Protein AF-A0A838NX19-F1 (afdb_monomer)

Mean predicted aligned error: 5.54 Å

Solvent-accessible surface area (backbone atoms only — not comparable to full-atom values): 6594 Å² total; per-residue (Å²): 134,84,92,58,78,42,81,37,65,49,72,68,52,35,50,75,70,69,49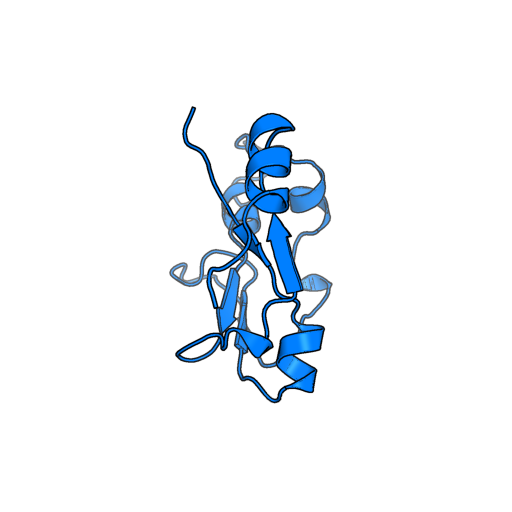,57,35,38,31,28,32,14,45,77,90,42,90,86,44,51,79,37,70,74,54,81,60,79,84,51,48,60,63,67,64,62,69,66,73,66,88,70,88,42,91,94,40,77,59,55,70,44,41,69,38,44,42,78,48,57,61,94,66,80,60,77,87,53,50,76,50,75,46,59,82,54,69,70,53,45,52,52,61,69,68,59,69,82,79,130

Radius of gyration: 16.5 Å; Cα contacts (8 Å, |Δi|>4): 130; chains: 1; bounding box: 43×37×38 Å

Foldseek 3Di:
DDWDKDWDFDLVLCLVVVWKKKKWQFDPPDPPIDIDISDDDPVSAPVVLCVVPDCDQDPVCNCSNRSNHIDIGTPPDDDPVRTPDMDTPDDVSVVVRVPDDPDD

pLDDT: mean 88.6, std 9.62, range [40.88, 96.62]

Secondary structure (DSSP, 8-state):
----EEEE--HHHHHHTT--EEEESS-TTSTT--EEESS--TTTS-HHHHHHT--S--SS-TTHHHHTT--EEESS---GGG--EEEESSHHHHHHHHH-PPP-

Sequence (104 aa):
MADIAILVTSLHKLSQQGLQFVTTDRHAYRAAAKFVSNSTSPELIDWKILRERDFKRDSNDPGKMERYQAEALVYRHLPTTALSGILCQGADQEQRLRSFSPGG

Nearest PDB structures (foldseek):
  7yk3-assembly2_C  TM=8.476E-01  e=1.098E-04  Mycobacterium tuberculosis H37Rv
  7omx-assembly1_AAA  TM=8.258E-01  e=5.115E-04  Thermus sp. 2.9
  7omw-assembly1_AAA  TM=8.247E-01  e=1.211E-03  Thermus sp. 2.9
  7on0-assembly1_AAA  TM=8.254E-01  e=2.866E-03  Thermus sp. 2.9

Structure (mmCIF, N/CA/C/O backbone):
data_AF-A0A838NX19-F1
#
_entry.id   AF-A0A838NX19-F1
#
loop_
_atom_site.group_PDB
_atom_site.id
_atom_site.type_symbol
_atom_site.label_atom_id
_atom_site.label_alt_id
_atom_site.label_comp_id
_atom_site.label_asym_id
_atom_site.label_entity_id
_atom_site.label_seq_id
_atom_site.pdbx_PDB_ins_code
_atom_site.Cartn_x
_atom_site.Cartn_y
_atom_site.Cartn_z
_atom_site.occupancy
_atom_site.B_iso_or_equiv
_atom_site.auth_seq_id
_atom_site.auth_comp_id
_atom_site.auth_asym_id
_atom_site.auth_atom_id
_atom_site.pdbx_PDB_model_num
ATOM 1 N N . MET A 1 1 ? -2.523 25.192 2.003 1.00 53.00 1 MET A N 1
ATOM 2 C CA . MET A 1 1 ? -2.142 23.764 1.912 1.00 53.00 1 MET A CA 1
ATOM 3 C C . MET A 1 1 ? -3.400 22.946 2.130 1.00 53.00 1 MET A C 1
ATOM 5 O O . MET A 1 1 ? -4.206 23.358 2.951 1.00 53.00 1 MET A O 1
ATOM 9 N N . ALA A 1 2 ? -3.618 21.882 1.356 1.00 60.66 2 ALA A N 1
ATOM 10 C CA . ALA A 1 2 ? -4.782 21.017 1.535 1.00 60.66 2 ALA A CA 1
ATOM 11 C C . ALA A 1 2 ? -4.591 20.139 2.781 1.00 60.66 2 ALA A C 1
ATOM 13 O O . ALA A 1 2 ? -3.523 19.550 2.948 1.00 60.66 2 ALA A O 1
ATOM 14 N N . ASP A 1 3 ? -5.610 20.053 3.636 1.00 82.00 3 ASP A N 1
ATOM 15 C CA . ASP A 1 3 ? -5.627 19.127 4.767 1.00 82.00 3 ASP A CA 1
ATOM 16 C C . ASP A 1 3 ? -5.887 17.711 4.227 1.00 82.00 3 ASP A C 1
ATOM 18 O O . ASP A 1 3 ? -7.008 17.373 3.847 1.00 82.00 3 ASP A O 1
ATOM 22 N N . ILE A 1 4 ? -4.836 16.893 4.126 1.00 85.62 4 ILE A N 1
ATOM 23 C CA . ILE A 1 4 ? -4.932 15.499 3.672 1.00 85.62 4 ILE A CA 1
ATOM 24 C C . ILE A 1 4 ? -5.003 14.583 4.896 1.00 85.62 4 ILE A C 1
ATOM 26 O O . ILE A 1 4 ? -4.106 14.598 5.742 1.00 85.62 4 ILE A O 1
ATOM 30 N N . ALA A 1 5 ? -6.042 13.749 4.950 1.00 88.81 5 ALA A N 1
ATOM 31 C CA . ALA A 1 5 ? -6.159 12.632 5.882 1.00 88.81 5 ALA A CA 1
ATOM 32 C C . ALA A 1 5 ? -5.976 11.306 5.130 1.00 88.81 5 ALA A C 1
ATOM 34 O O . ALA A 1 5 ? -6.546 11.103 4.058 1.00 88.81 5 ALA A O 1
ATOM 35 N N . ILE A 1 6 ? -5.183 10.400 5.694 1.00 91.94 6 ILE A N 1
ATOM 36 C CA . ILE A 1 6 ? -4.853 9.098 5.111 1.00 91.94 6 ILE A CA 1
ATOM 37 C C . ILE A 1 6 ? -5.429 8.018 6.019 1.00 91.94 6 ILE A C 1
ATOM 39 O O . ILE A 1 6 ? -5.013 7.891 7.168 1.00 91.94 6 ILE A O 1
ATOM 43 N N . LEU A 1 7 ? -6.365 7.222 5.509 1.00 94.19 7 LEU A N 1
ATOM 44 C CA . LEU A 1 7 ? -6.872 6.046 6.214 1.00 94.19 7 LEU A CA 1
ATOM 45 C C . LEU A 1 7 ? -5.869 4.901 6.072 1.00 94.19 7 LEU A C 1
ATOM 47 O O . LEU A 1 7 ? -5.433 4.586 4.966 1.00 94.19 7 LEU A O 1
ATOM 51 N N . VAL A 1 8 ? -5.502 4.272 7.185 1.00 95.25 8 VAL A N 1
ATOM 52 C CA . VAL A 1 8 ? -4.449 3.251 7.209 1.00 95.25 8 VAL A CA 1
ATOM 53 C C . VAL A 1 8 ? -5.028 1.888 7.538 1.00 95.25 8 VAL A C 1
ATOM 55 O O . VAL A 1 8 ? -5.837 1.751 8.449 1.00 95.25 8 VAL A O 1
ATOM 58 N N . THR A 1 9 ? -4.556 0.862 6.838 1.00 96.12 9 THR A N 1
ATOM 59 C CA . THR A 1 9 ? -4.735 -0.555 7.181 1.00 96.12 9 THR A CA 1
ATOM 60 C C . THR A 1 9 ? -3.395 -1.284 7.027 1.00 96.12 9 THR A C 1
ATOM 62 O O . THR A 1 9 ? -2.396 -0.679 6.637 1.00 96.12 9 THR A O 1
ATOM 65 N N . SER A 1 10 ? -3.346 -2.575 7.347 1.00 94.19 10 SER A N 1
ATOM 66 C CA . SER A 1 10 ? -2.176 -3.419 7.104 1.00 94.19 10 SER A CA 1
ATOM 67 C C . SER A 1 10 ? -2.580 -4.730 6.445 1.00 94.19 10 SER A C 1
ATOM 69 O O . SER A 1 10 ? -3.632 -5.293 6.738 1.00 94.19 10 SER A O 1
ATOM 71 N N . LEU A 1 11 ? -1.708 -5.260 5.591 1.00 93.38 11 LEU A N 1
ATOM 72 C CA . LEU A 1 11 ? -1.963 -6.508 4.865 1.00 93.38 11 LEU A CA 1
ATOM 73 C C . LEU A 1 11 ? -2.126 -7.710 5.803 1.00 93.38 11 LEU A C 1
ATOM 75 O O . LEU A 1 11 ? -2.939 -8.594 5.545 1.00 93.38 11 LEU A O 1
ATOM 79 N N . HIS A 1 12 ? -1.431 -7.697 6.942 1.00 92.88 12 HIS A N 1
ATOM 80 C CA . HIS A 1 12 ? -1.647 -8.663 8.016 1.00 92.88 12 HIS A CA 1
ATOM 81 C C . HIS A 1 12 ? -3.087 -8.613 8.548 1.00 92.88 12 HIS A C 1
ATOM 83 O O . HIS A 1 12 ? -3.727 -9.653 8.674 1.00 92.88 12 HIS A O 1
ATOM 89 N N . LYS A 1 13 ? -3.626 -7.414 8.804 1.00 94.25 13 LYS A N 1
ATOM 90 C CA . LYS A 1 13 ? -5.004 -7.243 9.283 1.00 94.25 13 LYS A CA 1
ATOM 91 C C . LYS A 1 13 ? -6.029 -7.693 8.242 1.00 94.25 13 LYS A C 1
ATOM 93 O O . LYS A 1 13 ? -6.997 -8.354 8.606 1.00 94.25 13 LYS A O 1
ATOM 98 N N . LEU A 1 14 ? -5.790 -7.400 6.961 1.00 95.19 14 LEU A N 1
ATOM 99 C CA . LEU A 1 14 ? -6.632 -7.901 5.869 1.00 95.19 14 LEU A CA 1
ATOM 100 C C . LEU A 1 14 ? -6.666 -9.432 5.849 1.00 95.19 14 LEU A C 1
ATOM 102 O O . LEU A 1 14 ? -7.743 -10.020 5.798 1.00 95.19 14 LEU A O 1
ATOM 106 N N . SER A 1 15 ? -5.494 -10.066 5.953 1.00 93.50 15 SER A N 1
ATOM 107 C CA . SER A 1 15 ? -5.359 -11.525 5.974 1.00 93.50 15 SER A CA 1
ATOM 108 C C . SER A 1 15 ? -6.071 -12.153 7.178 1.00 93.50 15 SER A C 1
ATOM 110 O O . SER A 1 15 ? -6.861 -13.079 7.012 1.00 93.50 15 SER A O 1
ATOM 112 N N . GLN A 1 16 ? -5.890 -11.596 8.382 1.00 93.62 16 GLN A N 1
ATOM 113 C CA . GLN A 1 16 ? -6.576 -12.063 9.594 1.00 93.62 16 GLN A CA 1
ATOM 114 C C . GLN A 1 16 ? -8.104 -11.959 9.510 1.00 93.62 16 GLN A C 1
ATOM 116 O O . GLN A 1 16 ? -8.805 -12.773 10.103 1.00 93.62 16 GLN A O 1
ATOM 121 N N . GLN A 1 17 ? -8.623 -10.966 8.786 1.00 94.50 17 GLN A N 1
ATOM 122 C CA . GLN A 1 17 ? -10.060 -10.792 8.559 1.00 94.50 17 GLN A CA 1
ATOM 123 C C . GLN A 1 17 ? -10.575 -11.570 7.336 1.00 94.50 17 GLN A C 1
ATOM 125 O O . GLN A 1 17 ? -11.741 -11.433 6.975 1.00 94.50 17 GLN A O 1
ATOM 130 N N . GLY A 1 18 ? -9.726 -12.376 6.687 1.00 94.25 18 GLY A N 1
ATOM 131 C CA . GLY A 1 18 ? -10.096 -13.173 5.517 1.00 94.25 18 GLY A CA 1
ATOM 132 C C . GLY A 1 18 ? -10.401 -12.344 4.265 1.00 94.25 18 GLY A C 1
ATOM 133 O O . GLY A 1 18 ? -11.057 -12.839 3.349 1.00 94.25 18 GLY A O 1
ATOM 134 N N . LEU A 1 19 ? -9.954 -11.086 4.207 1.00 95.88 19 LEU A N 1
ATOM 135 C CA . LEU A 1 19 ? -10.184 -10.214 3.059 1.00 95.88 19 LEU A CA 1
ATOM 136 C C . LEU A 1 19 ? -9.263 -10.602 1.902 1.00 95.88 19 LEU A C 1
ATOM 138 O O . LEU A 1 19 ? -8.062 -10.813 2.075 1.00 95.88 19 LEU A O 1
ATOM 142 N N . GLN A 1 20 ? -9.827 -10.653 0.697 1.00 96.38 20 GLN A N 1
ATOM 143 C CA . GLN A 1 20 ? -9.058 -10.883 -0.520 1.00 96.38 20 GLN A CA 1
ATOM 144 C C . GLN A 1 20 ? -8.410 -9.585 -0.987 1.00 96.38 20 GLN A C 1
ATOM 146 O O . GLN A 1 20 ? -9.056 -8.537 -1.058 1.00 96.38 20 GLN A O 1
ATOM 151 N N . PHE A 1 21 ? -7.134 -9.665 -1.341 1.00 96.00 21 PHE A N 1
ATOM 152 C CA . PHE A 1 21 ? -6.387 -8.546 -1.891 1.00 96.00 21 PHE A CA 1
ATOM 153 C C . PHE A 1 21 ? -5.285 -9.045 -2.822 1.00 96.00 21 PHE A C 1
ATOM 155 O O . PHE A 1 21 ? -4.814 -10.179 -2.701 1.00 96.00 21 PHE A O 1
ATOM 162 N N . VAL A 1 22 ? -4.846 -8.172 -3.722 1.00 95.06 22 VAL A N 1
ATOM 163 C CA . VAL A 1 22 ? -3.652 -8.371 -4.547 1.00 95.06 22 VAL A CA 1
ATOM 164 C C . VAL A 1 22 ? -2.663 -7.241 -4.299 1.00 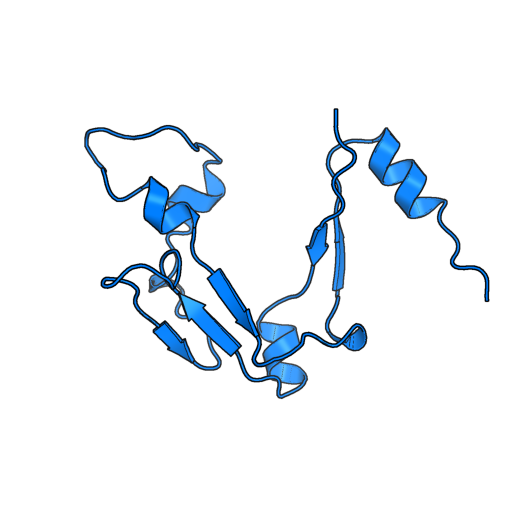95.06 22 VAL A C 1
ATOM 166 O O . VAL A 1 22 ? -3.057 -6.108 -4.036 1.00 95.06 22 VAL A O 1
ATOM 169 N N . THR A 1 23 ? -1.374 -7.544 -4.365 1.00 94.50 23 THR A N 1
ATOM 170 C CA . THR A 1 23 ? -0.300 -6.547 -4.318 1.00 94.50 23 THR A CA 1
ATOM 171 C C . THR A 1 23 ? 0.425 -6.492 -5.649 1.00 94.50 23 THR A C 1
ATOM 173 O O . THR A 1 23 ? 0.463 -7.489 -6.374 1.00 94.50 23 THR A O 1
ATOM 176 N N . THR A 1 24 ? 0.968 -5.322 -5.978 1.00 94.50 24 THR A N 1
ATOM 177 C CA . THR A 1 24 ? 1.663 -5.066 -7.242 1.00 94.50 24 THR A CA 1
ATOM 178 C C . THR A 1 24 ? 2.998 -4.371 -7.027 1.00 94.50 24 THR A C 1
ATOM 180 O O . THR A 1 24 ? 3.144 -3.595 -6.088 1.00 94.50 24 THR A O 1
ATOM 183 N N . ASP A 1 25 ? 3.977 -4.635 -7.896 1.00 93.88 25 ASP A N 1
ATOM 184 C CA . ASP A 1 25 ? 5.303 -3.989 -7.847 1.00 93.88 25 ASP A CA 1
ATOM 185 C C . ASP A 1 25 ? 5.313 -2.550 -8.397 1.00 93.88 25 ASP A C 1
ATOM 187 O O . ASP A 1 25 ? 6.323 -1.850 -8.310 1.00 93.88 25 ASP A O 1
ATOM 191 N N . ARG A 1 26 ? 4.204 -2.126 -9.009 1.00 93.31 26 ARG A N 1
ATOM 192 C CA . ARG A 1 26 ? 3.971 -0.826 -9.649 1.00 93.31 26 ARG A CA 1
ATOM 193 C C . ARG A 1 26 ? 2.475 -0.640 -9.894 1.00 93.31 26 ARG A C 1
ATOM 195 O O . ARG A 1 26 ? 1.709 -1.579 -9.722 1.00 93.31 26 ARG A O 1
ATOM 202 N N . HIS A 1 27 ? 2.092 0.515 -10.426 1.00 93.69 27 HIS A N 1
ATOM 203 C CA . HIS A 1 27 ? 0.699 0.828 -10.740 1.00 93.69 27 HIS A CA 1
ATOM 204 C C . HIS A 1 27 ? 0.043 -0.275 -11.595 1.00 93.69 27 HIS A C 1
ATOM 206 O O . HIS A 1 27 ? 0.539 -0.590 -12.683 1.00 93.69 27 HIS A O 1
ATOM 212 N N . ALA A 1 28 ? -1.093 -0.824 -11.153 1.00 92.31 28 ALA A N 1
ATOM 213 C CA . ALA A 1 28 ? -1.680 -2.044 -11.724 1.00 92.31 28 ALA A CA 1
ATOM 214 C C . ALA A 1 28 ? -2.110 -1.915 -13.198 1.00 92.31 28 ALA A C 1
ATOM 216 O O . ALA A 1 28 ? -2.164 -2.899 -13.928 1.00 92.31 28 ALA A O 1
ATOM 217 N N . TYR A 1 29 ? -2.371 -0.688 -13.659 1.00 92.69 29 TYR A N 1
ATOM 218 C CA . TYR A 1 29 ? -2.619 -0.366 -15.073 1.00 92.69 29 TYR A CA 1
ATOM 219 C C . TYR A 1 29 ? -1.432 -0.685 -16.012 1.00 92.69 29 TYR A C 1
A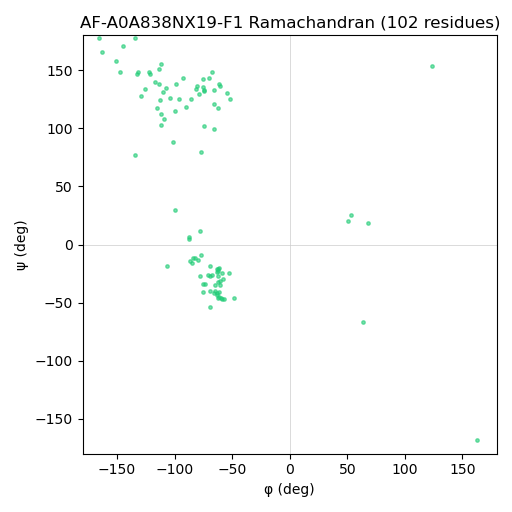TOM 221 O O . TYR A 1 29 ? -1.606 -0.785 -17.226 1.00 92.69 29 TYR A O 1
ATOM 229 N N . ARG A 1 30 ? -0.203 -0.814 -15.496 1.00 90.25 30 ARG A N 1
ATOM 230 C CA . ARG A 1 30 ? 0.976 -1.085 -16.329 1.00 90.25 30 ARG A CA 1
ATOM 231 C C . ARG A 1 30 ? 0.986 -2.536 -16.808 1.00 90.25 30 ARG A C 1
ATOM 233 O O . ARG A 1 30 ? 0.921 -3.455 -16.005 1.00 90.25 30 ARG A O 1
ATOM 240 N N . ALA A 1 31 ? 1.221 -2.741 -18.105 1.00 89.38 31 ALA A N 1
ATOM 241 C CA . ALA A 1 31 ? 1.326 -4.081 -18.694 1.00 89.38 31 ALA A CA 1
ATOM 242 C C . ALA A 1 31 ? 2.426 -4.955 -18.057 1.00 89.38 31 ALA A C 1
ATOM 244 O O . ALA A 1 31 ? 2.301 -6.173 -18.013 1.00 89.38 31 ALA A O 1
ATOM 245 N N . ALA A 1 32 ? 3.498 -4.336 -17.552 1.00 89.44 32 ALA A N 1
ATOM 246 C CA . ALA A 1 32 ? 4.602 -5.026 -16.887 1.00 89.44 32 ALA A CA 1
ATOM 247 C C . ALA A 1 32 ? 4.387 -5.237 -15.373 1.00 89.44 32 ALA A C 1
ATOM 249 O O . ALA A 1 32 ? 5.323 -5.657 -14.692 1.00 89.44 32 ALA A O 1
ATOM 250 N N . ALA A 1 33 ? 3.209 -4.904 -14.832 1.00 93.25 33 ALA A N 1
ATOM 251 C CA . ALA A 1 33 ? 2.923 -5.076 -13.413 1.00 93.25 33 ALA A CA 1
ATOM 252 C C . ALA A 1 33 ? 2.907 -6.561 -13.032 1.00 93.25 33 ALA A C 1
ATOM 254 O O .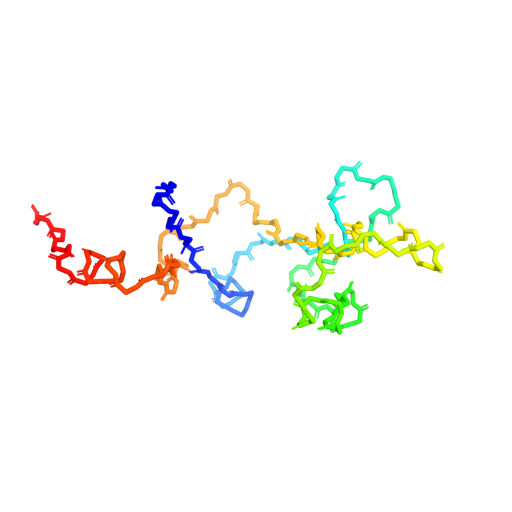 ALA A 1 33 ? 2.287 -7.395 -13.696 1.00 93.25 33 ALA A O 1
ATOM 255 N N . LYS A 1 34 ? 3.594 -6.888 -11.940 1.00 93.44 34 LYS A N 1
ATOM 256 C CA . LYS A 1 34 ? 3.599 -8.223 -11.342 1.00 93.44 34 LYS A CA 1
ATOM 257 C C . LYS A 1 34 ? 2.635 -8.247 -10.172 1.00 93.44 34 LYS A C 1
ATOM 259 O O . LYS A 1 34 ? 2.629 -7.317 -9.375 1.00 93.44 34 LYS A O 1
ATOM 264 N N . PHE A 1 35 ? 1.865 -9.324 -10.054 1.00 93.50 35 PHE A N 1
ATOM 265 C CA . PHE A 1 35 ? 0.803 -9.454 -9.060 1.00 93.50 35 PHE A CA 1
ATOM 266 C C . PHE A 1 35 ? 1.091 -10.598 -8.092 1.00 93.50 35 PHE A C 1
ATOM 268 O O . PHE A 1 35 ? 1.507 -11.680 -8.507 1.00 93.50 35 PHE A O 1
ATOM 275 N N . VAL A 1 36 ? 0.807 -10.377 -6.810 1.00 93.44 36 VAL A N 1
ATOM 276 C CA . VAL A 1 36 ? 0.834 -11.412 -5.768 1.00 93.44 36 VAL A CA 1
ATOM 277 C C . VAL A 1 36 ? -0.482 -11.377 -4.999 1.00 93.44 36 VAL A C 1
ATOM 279 O O . VAL A 1 36 ? -0.908 -10.323 -4.531 1.00 93.44 36 VAL A O 1
ATOM 282 N N . SER A 1 37 ? -1.142 -12.530 -4.881 1.00 92.12 37 SER A N 1
ATOM 283 C CA . SER A 1 37 ? -2.445 -12.651 -4.212 1.00 92.12 37 SER A CA 1
ATOM 284 C C . SER A 1 37 ? -2.292 -13.003 -2.735 1.00 92.12 37 SER A C 1
ATOM 286 O O . SER A 1 37 ? -1.418 -13.795 -2.375 1.00 92.12 37 SER A O 1
ATOM 288 N N . ASN A 1 38 ? -3.168 -12.437 -1.897 1.00 82.38 38 ASN A N 1
ATOM 289 C CA . ASN A 1 38 ? -3.383 -12.784 -0.483 1.00 82.38 38 ASN A CA 1
ATOM 290 C C . ASN A 1 38 ? -2.109 -12.844 0.387 1.00 82.38 38 ASN A C 1
ATOM 292 O O . ASN A 1 38 ? -2.091 -13.467 1.446 1.00 82.38 38 ASN A O 1
ATOM 296 N N . SER A 1 39 ? -1.032 -12.199 -0.053 1.00 78.75 39 SER A N 1
ATOM 297 C CA . SER A 1 39 ? 0.263 -12.161 0.616 1.00 78.75 39 SER A CA 1
ATOM 298 C C . SER A 1 39 ? 1.103 -11.016 0.055 1.00 78.75 39 SER A C 1
ATOM 300 O O . SER A 1 39 ? 0.794 -10.445 -0.994 1.00 78.75 39 SER A O 1
ATOM 302 N N . THR A 1 40 ? 2.176 -10.682 0.764 1.00 68.88 40 THR A N 1
ATOM 303 C CA . THR A 1 40 ? 3.269 -9.874 0.224 1.00 68.88 40 THR A CA 1
ATOM 304 C C . THR A 1 40 ? 4.492 -10.739 0.055 1.00 68.88 40 THR A C 1
ATOM 306 O O . THR A 1 40 ? 4.917 -11.378 1.018 1.00 68.88 40 THR A O 1
ATOM 309 N N . SER A 1 41 ? 5.120 -10.668 -1.113 1.00 73.94 41 SER A N 1
ATOM 310 C CA . SER A 1 41 ? 6.529 -11.023 -1.209 1.00 73.94 41 SER A CA 1
ATOM 311 C C . SER A 1 41 ? 7.353 -9.783 -0.844 1.00 73.94 41 SER A C 1
ATOM 313 O O . SER A 1 41 ? 7.146 -8.738 -1.469 1.00 73.94 41 SER A O 1
ATOM 315 N N . PRO A 1 42 ? 8.274 -9.854 0.138 1.00 75.94 42 PRO A N 1
ATOM 316 C CA . PRO A 1 42 ? 9.198 -8.760 0.448 1.00 75.94 42 PRO A CA 1
ATOM 317 C C . PRO A 1 42 ? 9.968 -8.265 -0.781 1.00 75.94 42 PRO A C 1
ATOM 319 O O . PRO A 1 42 ? 10.378 -7.112 -0.819 1.00 75.94 42 PRO A O 1
ATOM 322 N N . GLU A 1 43 ? 10.120 -9.132 -1.780 1.00 82.38 43 GLU A N 1
ATOM 323 C CA . GLU A 1 43 ? 10.880 -8.906 -3.008 1.00 82.38 43 GLU A CA 1
ATOM 324 C C . GLU A 1 43 ? 10.056 -8.228 -4.112 1.00 82.38 43 GLU A C 1
ATOM 326 O O . GLU A 1 43 ? 10.614 -7.740 -5.090 1.00 82.38 43 GLU A O 1
ATOM 331 N N . LEU A 1 44 ? 8.725 -8.186 -3.967 1.00 87.06 44 LEU A N 1
ATOM 332 C CA . LEU A 1 44 ? 7.838 -7.509 -4.918 1.00 87.06 44 LEU A CA 1
ATOM 333 C C . LEU A 1 44 ? 7.935 -5.985 -4.789 1.00 87.06 44 LEU A C 1
ATOM 335 O O . LEU A 1 44 ? 7.793 -5.266 -5.773 1.00 87.06 44 LEU A O 1
ATOM 339 N N . ILE A 1 45 ? 8.154 -5.501 -3.567 1.00 88.62 45 ILE A N 1
ATOM 340 C CA . ILE A 1 45 ? 8.151 -4.080 -3.238 1.00 88.62 45 ILE A CA 1
ATOM 341 C C . ILE A 1 45 ? 9.587 -3.602 -3.068 1.00 88.62 45 ILE A C 1
ATOM 343 O O . ILE A 1 45 ? 10.337 -4.118 -2.239 1.00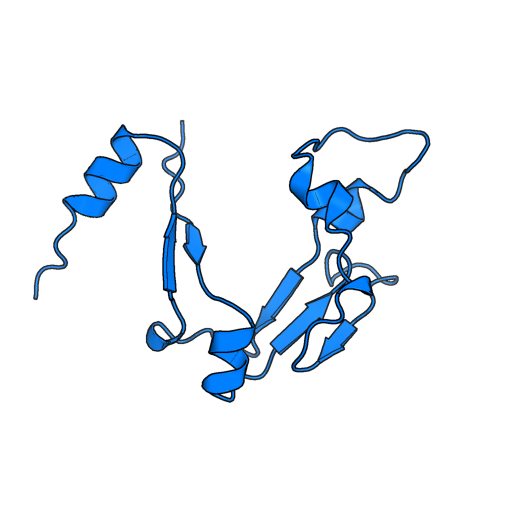 88.62 45 ILE A O 1
ATOM 347 N N . ASP A 1 46 ? 9.958 -2.557 -3.803 1.00 89.12 46 ASP A N 1
ATOM 348 C CA . ASP A 1 46 ? 11.251 -1.901 -3.633 1.00 89.12 46 ASP A CA 1
ATOM 349 C C . ASP A 1 46 ? 11.244 -1.001 -2.384 1.00 89.12 46 ASP A C 1
ATOM 351 O O . ASP A 1 46 ? 11.072 0.221 -2.429 1.00 89.12 46 ASP A O 1
ATOM 355 N N . TRP A 1 47 ? 11.418 -1.630 -1.221 1.00 88.38 47 TRP A N 1
ATOM 356 C CA . TRP A 1 47 ? 11.426 -0.952 0.076 1.00 88.38 47 TRP A CA 1
ATOM 357 C C . TRP A 1 47 ? 12.559 0.061 0.233 1.00 88.38 47 TRP A C 1
ATOM 359 O O . TRP A 1 47 ? 12.499 0.915 1.1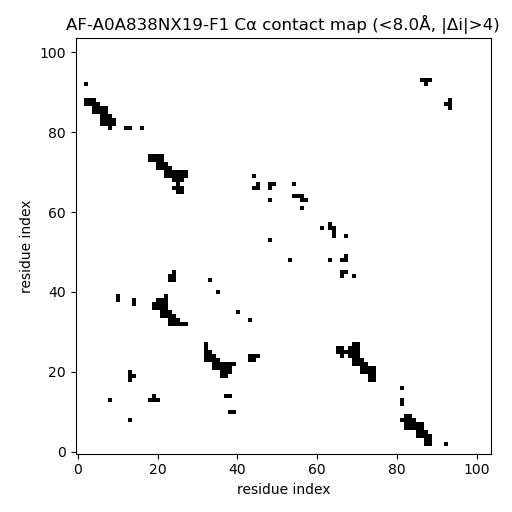22 1.00 88.38 47 TRP A O 1
ATOM 369 N N . LYS A 1 48 ? 13.632 -0.049 -0.557 1.00 88.88 48 LYS A N 1
ATOM 370 C CA . LYS A 1 48 ? 14.734 0.912 -0.513 1.00 88.88 48 LYS A CA 1
ATOM 371 C C . LYS A 1 48 ? 14.251 2.247 -1.071 1.00 88.88 48 LYS A C 1
ATOM 373 O O . LYS A 1 48 ? 14.270 3.239 -0.347 1.00 88.88 48 LYS A O 1
ATOM 378 N N . ILE A 1 49 ? 13.700 2.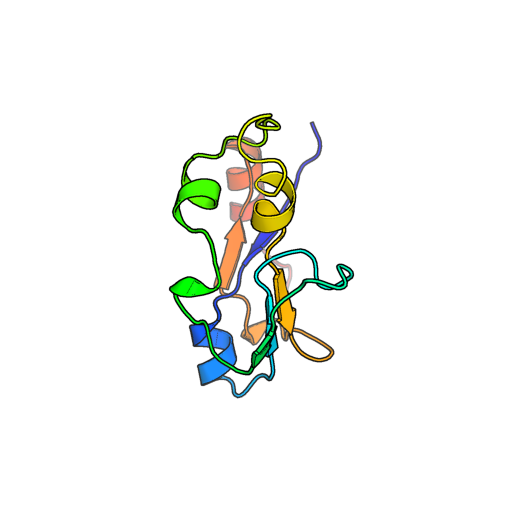223 -2.283 1.00 89.38 49 ILE A N 1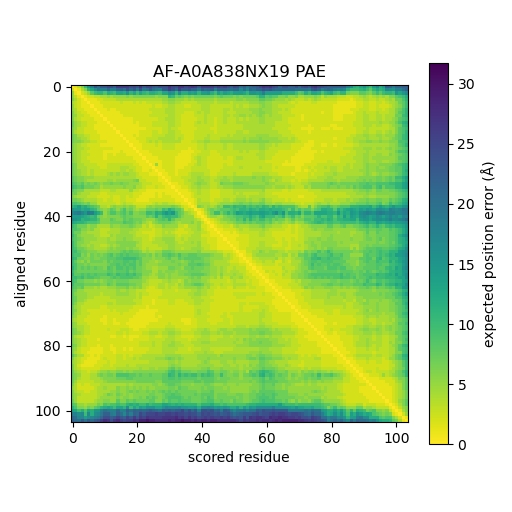
ATOM 379 C CA . ILE A 1 49 ? 13.151 3.402 -2.956 1.00 89.38 49 ILE A CA 1
ATOM 380 C C . ILE A 1 49 ? 12.051 4.057 -2.097 1.00 89.38 49 ILE A C 1
ATOM 382 O O . ILE A 1 49 ? 12.101 5.260 -1.835 1.00 89.38 49 ILE A O 1
ATOM 386 N N . LEU A 1 50 ? 11.103 3.281 -1.556 1.00 85.62 50 LEU A N 1
ATOM 387 C CA . LEU A 1 50 ? 10.013 3.834 -0.734 1.00 85.62 50 LEU A CA 1
ATOM 388 C C . LEU A 1 50 ? 10.496 4.566 0.532 1.00 85.62 50 LEU A C 1
ATOM 390 O O . LEU A 1 50 ? 9.903 5.571 0.926 1.00 85.62 50 LEU A O 1
ATOM 394 N N . ARG A 1 51 ? 11.576 4.094 1.168 1.00 87.88 51 ARG A N 1
ATOM 395 C CA . ARG A 1 51 ? 12.114 4.693 2.404 1.00 87.88 51 ARG A CA 1
ATOM 396 C C . ARG A 1 51 ? 12.923 5.963 2.170 1.00 87.88 51 ARG A C 1
ATOM 398 O O . ARG A 1 51 ? 12.972 6.805 3.061 1.00 87.88 51 ARG A O 1
ATOM 405 N N . GLU A 1 52 ? 13.530 6.118 0.998 1.00 89.69 52 GLU A N 1
ATOM 406 C CA . GLU A 1 52 ? 14.354 7.287 0.665 1.00 89.69 52 GLU A CA 1
ATOM 407 C C . GLU A 1 52 ? 13.527 8.574 0.509 1.00 89.69 52 GLU A C 1
ATOM 409 O O . GLU A 1 52 ? 14.076 9.669 0.613 1.00 89.69 52 GLU A O 1
ATOM 414 N N . ARG A 1 53 ? 12.202 8.460 0.307 1.00 82.50 53 ARG A N 1
ATOM 415 C CA . ARG A 1 53 ? 11.276 9.594 0.086 1.00 82.50 53 ARG A CA 1
ATOM 416 C C . ARG A 1 53 ? 11.732 10.519 -1.056 1.00 82.50 53 ARG A C 1
ATOM 418 O O . ARG A 1 53 ? 11.378 11.698 -1.080 1.00 82.50 53 ARG A O 1
ATOM 425 N N . ASP A 1 54 ? 12.501 9.982 -2.003 1.00 86.62 54 ASP A N 1
ATOM 426 C CA . ASP A 1 54 ? 13.055 10.710 -3.137 1.00 86.62 54 ASP A CA 1
ATOM 427 C C . ASP A 1 54 ? 12.254 10.449 -4.415 1.00 86.62 54 ASP A C 1
ATOM 429 O O . ASP A 1 54 ? 12.560 9.585 -5.236 1.00 86.62 54 ASP A O 1
ATOM 433 N N . PHE A 1 55 ? 11.232 11.274 -4.611 1.00 84.00 55 PHE A N 1
ATOM 434 C CA . PHE A 1 55 ? 10.342 11.198 -5.767 1.00 84.00 55 PHE A CA 1
ATOM 435 C C . PHE A 1 55 ? 10.937 11.802 -7.049 1.00 84.00 55 PHE A C 1
ATOM 437 O O . PHE A 1 55 ? 10.211 12.030 -8.017 1.00 84.00 55 PHE A O 1
ATOM 444 N N . LYS A 1 56 ? 12.240 12.110 -7.084 1.00 88.56 56 LYS A N 1
ATOM 445 C CA . LYS A 1 56 ? 12.888 12.608 -8.300 1.00 88.56 56 LYS A CA 1
ATOM 446 C C . LYS A 1 56 ? 13.104 11.474 -9.296 1.00 88.56 56 LYS A C 1
ATOM 448 O O . LYS A 1 56 ? 13.473 10.353 -8.936 1.00 88.56 56 LYS A O 1
ATOM 453 N N . ARG A 1 57 ? 12.920 11.805 -10.576 1.00 86.38 57 ARG A N 1
ATOM 454 C CA . ARG A 1 57 ? 13.306 10.934 -11.691 1.00 86.38 57 ARG A CA 1
ATOM 455 C C . ARG A 1 57 ? 14.812 10.698 -11.653 1.00 86.38 57 ARG A C 1
ATOM 457 O O . ARG A 1 57 ? 15.574 11.639 -11.450 1.00 86.38 57 ARG A O 1
ATOM 464 N N . ASP A 1 58 ? 15.206 9.459 -11.900 1.00 88.56 58 ASP A N 1
ATOM 465 C CA . ASP A 1 58 ? 16.598 9.053 -12.039 1.00 88.56 58 ASP A CA 1
ATOM 466 C C . ASP A 1 58 ? 16.834 8.631 -13.493 1.00 88.56 58 ASP A C 1
ATOM 468 O O . ASP A 1 58 ? 16.113 7.787 -14.024 1.00 88.56 58 ASP A O 1
ATOM 472 N N . SER A 1 59 ? 17.809 9.248 -14.163 1.00 89.75 59 SER A N 1
ATOM 473 C CA . SER A 1 59 ? 18.158 8.906 -15.546 1.00 89.75 59 SER A CA 1
ATOM 474 C C . SER A 1 59 ? 18.802 7.525 -15.664 1.00 89.75 59 SER A C 1
ATOM 476 O O . SER A 1 59 ? 18.683 6.894 -16.710 1.00 89.75 59 SER A O 1
ATOM 478 N N . ASN A 1 60 ? 19.470 7.059 -14.606 1.00 92.50 60 ASN A N 1
ATOM 479 C CA . ASN A 1 60 ? 20.093 5.738 -14.551 1.00 92.50 60 ASN A CA 1
ATOM 480 C C . ASN A 1 60 ? 19.092 4.650 -14.138 1.00 92.50 60 ASN A C 1
ATOM 482 O O . ASN A 1 60 ? 19.343 3.468 -14.361 1.00 92.50 60 ASN A O 1
ATOM 486 N N . ASP A 1 61 ? 17.946 5.046 -13.579 1.00 89.69 61 ASP A N 1
ATOM 487 C CA . ASP A 1 61 ? 16.856 4.151 -13.201 1.00 89.69 61 ASP A CA 1
ATOM 488 C C . ASP A 1 61 ? 15.484 4.694 -13.653 1.00 89.69 61 ASP A C 1
ATOM 490 O O . ASP A 1 61 ? 14.687 5.191 -12.846 1.00 89.69 61 ASP A O 1
ATOM 494 N N . PRO A 1 62 ? 15.154 4.562 -14.954 1.00 86.69 62 PRO A N 1
ATOM 495 C CA . PRO A 1 62 ? 13.887 5.045 -15.506 1.00 86.69 62 PRO A CA 1
ATOM 496 C C . PRO A 1 62 ? 12.647 4.416 -14.849 1.00 86.69 62 PRO A C 1
ATOM 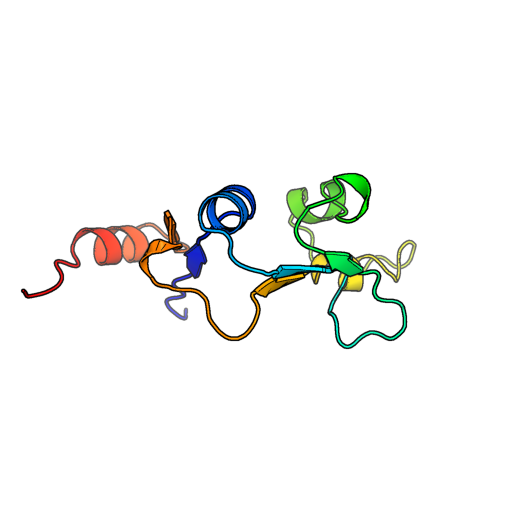498 O O . PRO A 1 62 ? 11.568 5.010 -14.852 1.00 86.69 62 PRO A O 1
ATOM 501 N N . GLY A 1 63 ? 12.792 3.213 -14.277 1.00 89.00 63 GLY A N 1
ATOM 502 C CA . GLY A 1 63 ? 11.715 2.465 -13.629 1.00 89.00 63 GLY A CA 1
ATOM 503 C C . GLY A 1 63 ? 11.431 2.882 -12.183 1.00 89.00 63 GLY A C 1
ATOM 504 O O . GLY A 1 63 ? 10.392 2.484 -11.649 1.00 89.00 63 GLY A O 1
ATOM 505 N N . LYS A 1 64 ? 12.298 3.696 -11.558 1.00 91.19 64 LYS A N 1
ATOM 506 C CA . LYS A 1 64 ? 12.162 4.167 -10.165 1.00 91.19 64 LYS A CA 1
ATOM 507 C C . LYS A 1 64 ? 10.764 4.705 -9.874 1.00 91.19 64 LYS A C 1
ATOM 509 O O . LYS A 1 64 ? 10.136 4.343 -8.883 1.00 91.19 64 LYS A O 1
ATOM 514 N N . MET A 1 65 ? 10.244 5.537 -10.775 1.00 90.12 65 MET A N 1
ATOM 515 C CA . MET A 1 65 ? 8.954 6.203 -10.577 1.00 90.12 65 MET A CA 1
ATOM 516 C C . MET A 1 65 ? 7.749 5.279 -10.676 1.00 90.12 65 MET A C 1
ATOM 518 O O . MET A 1 65 ? 6.711 5.563 -10.082 1.00 90.12 65 MET A O 1
ATOM 522 N N . GLU A 1 66 ? 7.872 4.182 -11.415 1.00 90.62 66 GLU A N 1
ATOM 523 C CA . GLU A 1 66 ? 6.814 3.179 -11.472 1.00 90.62 66 GLU A CA 1
ATOM 524 C C . GLU A 1 66 ? 6.790 2.350 -10.194 1.00 90.62 66 GLU A C 1
ATOM 526 O O . GLU A 1 66 ? 5.714 2.102 -9.659 1.00 90.62 66 GLU A O 1
ATOM 531 N N . ARG A 1 67 ? 7.968 1.988 -9.668 1.00 92.06 67 ARG A N 1
ATOM 532 C CA . ARG A 1 67 ? 8.089 1.206 -8.429 1.00 92.06 67 ARG A CA 1
ATOM 533 C C . ARG A 1 67 ? 7.631 1.967 -7.182 1.00 92.06 67 ARG A C 1
ATOM 535 O O . ARG A 1 67 ? 7.138 1.351 -6.245 1.00 92.06 67 ARG A O 1
ATOM 542 N N . TYR A 1 68 ? 7.696 3.302 -7.184 1.00 91.62 68 TYR A N 1
ATOM 543 C CA . TYR A 1 68 ? 7.051 4.125 -6.145 1.00 91.62 68 TYR A CA 1
ATOM 544 C C . TYR A 1 68 ? 5.527 3.977 -6.097 1.00 91.62 68 TYR A C 1
ATOM 546 O O . TYR A 1 68 ? 4.921 4.282 -5.075 1.00 91.62 68 TYR A O 1
ATOM 554 N N . GLN A 1 69 ? 4.910 3.543 -7.195 1.00 92.00 69 GLN A N 1
ATOM 555 C CA . GLN A 1 69 ? 3.462 3.407 -7.328 1.00 92.00 69 GLN A CA 1
ATOM 556 C C . GLN A 1 69 ? 3.011 1.960 -7.126 1.00 92.00 69 GLN A C 1
ATOM 558 O O . GLN A 1 69 ? 2.042 1.535 -7.738 1.00 92.00 69 GLN A O 1
ATOM 563 N N . ALA A 1 70 ? 3.732 1.176 -6.328 1.00 92.94 70 ALA A N 1
ATOM 564 C CA . ALA A 1 70 ? 3.272 -0.141 -5.914 1.00 92.94 70 ALA A CA 1
ATOM 565 C C . ALA A 1 70 ? 1.945 -0.039 -5.137 1.00 92.94 70 ALA A C 1
ATOM 567 O O . ALA A 1 70 ? 1.793 0.826 -4.272 1.00 92.94 70 ALA A O 1
ATOM 568 N N . GLU A 1 71 ? 0.991 -0.926 -5.426 1.00 93.75 71 GLU A N 1
ATOM 569 C CA . GLU A 1 71 ? -0.364 -0.859 -4.864 1.00 93.75 71 GLU A CA 1
ATOM 570 C C . GLU A 1 71 ? -0.735 -2.130 -4.096 1.00 93.75 71 GLU A C 1
ATOM 572 O O . GLU A 1 71 ? -0.340 -3.242 -4.456 1.00 93.75 71 GLU A O 1
ATOM 577 N N . ALA A 1 72 ? -1.570 -1.962 -3.069 1.00 94.31 72 ALA A N 1
ATOM 578 C CA . ALA A 1 72 ? -2.324 -3.031 -2.426 1.00 94.31 72 ALA A CA 1
ATOM 579 C C . ALA A 1 72 ? -3.816 -2.833 -2.719 1.00 94.31 72 ALA A C 1
ATOM 581 O O . ALA A 1 72 ? -4.430 -1.876 -2.249 1.00 94.31 72 ALA A O 1
ATOM 582 N N . LEU A 1 73 ? -4.398 -3.740 -3.496 1.00 95.44 73 LEU A N 1
ATOM 583 C CA . LEU A 1 73 ? -5.753 -3.636 -4.022 1.00 95.44 73 LEU A CA 1
ATOM 584 C C . LEU A 1 73 ? -6.658 -4.646 -3.319 1.00 95.44 73 LEU A C 1
ATOM 586 O O . LEU A 1 73 ? -6.557 -5.853 -3.545 1.00 95.44 73 LEU A O 1
ATOM 590 N N . VAL A 1 74 ? -7.547 -4.152 -2.459 1.00 96.38 74 VAL A N 1
ATOM 591 C CA . VAL A 1 74 ? -8.548 -4.972 -1.759 1.00 96.38 74 VAL A CA 1
ATOM 592 C C . VAL A 1 74 ? -9.729 -5.244 -2.683 1.00 96.38 74 VAL A C 1
ATOM 594 O O . VAL A 1 74 ? -10.207 -4.345 -3.375 1.00 96.38 74 VAL A O 1
ATOM 597 N N . TYR A 1 75 ? -10.216 -6.484 -2.705 1.00 96.62 75 TYR A N 1
ATOM 598 C CA . TYR A 1 75 ? -11.331 -6.858 -3.565 1.00 96.62 75 TYR A CA 1
ATOM 599 C C . TYR A 1 75 ? -12.619 -6.135 -3.142 1.00 96.62 75 TYR A C 1
ATOM 601 O O . TYR A 1 75 ? -13.115 -6.315 -2.031 1.00 96.62 75 TYR A O 1
ATOM 609 N N . ARG A 1 76 ? -13.189 -5.357 -4.070 1.00 96.06 76 ARG A N 1
ATOM 610 C CA . ARG A 1 76 ? -14.427 -4.564 -3.938 1.00 96.06 76 ARG A CA 1
ATOM 611 C C . ARG A 1 76 ? -14.384 -3.444 -2.899 1.00 96.06 76 ARG A C 1
ATOM 613 O O . ARG A 1 76 ? -14.522 -2.289 -3.280 1.00 96.06 76 ARG A O 1
ATOM 620 N N . HIS A 1 77 ? -14.281 -3.767 -1.612 1.00 95.31 77 HIS A N 1
ATOM 621 C CA . HIS A 1 77 ? -14.360 -2.777 -0.541 1.00 95.31 77 HIS A CA 1
ATOM 622 C C . HIS A 1 77 ? -13.480 -3.151 0.654 1.00 95.31 77 HIS A C 1
ATOM 624 O O . HIS A 1 77 ? -13.304 -4.324 0.974 1.00 95.31 77 HIS A O 1
ATOM 630 N N . LEU A 1 78 ? -12.968 -2.127 1.338 1.00 96.12 78 LEU A N 1
ATOM 631 C CA . LEU A 1 78 ? -12.276 -2.255 2.616 1.00 96.12 78 LEU A CA 1
ATOM 632 C C . LEU A 1 78 ? -13.261 -1.899 3.745 1.00 96.12 78 LEU A C 1
ATOM 634 O O . LEU A 1 78 ? -13.691 -0.745 3.809 1.00 96.12 78 LEU A O 1
ATOM 638 N N . PRO A 1 79 ? -13.644 -2.837 4.628 1.00 95.81 79 PRO A N 1
ATOM 639 C CA . PRO A 1 79 ? -14.528 -2.520 5.743 1.00 95.81 79 PRO A CA 1
ATOM 640 C C . PRO A 1 79 ? -13.824 -1.606 6.755 1.00 95.81 79 PRO A C 1
ATOM 642 O O . PRO A 1 79 ? -12.617 -1.705 6.975 1.00 95.81 79 PRO A O 1
ATOM 645 N N . THR A 1 80 ? -14.577 -0.737 7.432 1.00 94.81 80 THR A N 1
ATOM 646 C CA . THR A 1 80 ? -14.021 0.190 8.438 1.00 94.81 80 THR A CA 1
ATOM 647 C C . THR A 1 80 ? -13.383 -0.539 9.622 1.00 94.81 80 THR A C 1
ATOM 649 O O . THR A 1 80 ? -12.419 -0.048 10.200 1.00 94.81 80 THR A O 1
ATOM 652 N N . THR A 1 81 ? -13.838 -1.755 9.930 1.00 95.25 81 THR A N 1
ATOM 653 C CA . THR A 1 81 ? -13.234 -2.650 10.932 1.00 95.25 81 THR A CA 1
ATOM 654 C C . THR A 1 81 ? -11.810 -3.090 10.572 1.00 95.25 81 THR A C 1
ATOM 656 O O . THR A 1 81 ? -11.039 -3.484 11.456 1.00 95.25 81 THR A O 1
ATOM 659 N N . ALA A 1 82 ? -11.430 -3.018 9.293 1.00 96.06 82 ALA A N 1
ATOM 660 C CA . ALA A 1 82 ? -10.078 -3.284 8.814 1.00 96.06 82 ALA A CA 1
ATOM 661 C C . ALA A 1 82 ? -9.153 -2.062 8.933 1.00 96.06 82 ALA A C 1
ATOM 663 O O . ALA A 1 82 ? -7.938 -2.211 8.798 1.00 96.06 82 ALA A O 1
ATOM 664 N N . LEU A 1 83 ? -9.679 -0.864 9.208 1.00 96.19 83 LEU A N 1
ATOM 665 C CA . LEU A 1 83 ? -8.852 0.319 9.431 1.00 96.19 83 LEU A CA 1
ATOM 666 C C . LEU A 1 83 ? -8.099 0.206 10.760 1.00 96.19 83 LEU A C 1
ATOM 668 O O . LEU A 1 83 ? -8.582 -0.353 11.747 1.00 96.19 83 LEU A O 1
ATOM 672 N N . SER A 1 84 ? -6.875 0.709 10.763 1.00 94.81 84 SER A N 1
ATOM 673 C CA . SER A 1 84 ? -5.980 0.777 11.918 1.00 94.81 84 SER A CA 1
ATOM 674 C C . SER A 1 84 ? -5.849 2.202 12.454 1.00 94.81 84 SER A C 1
ATOM 676 O O . SER A 1 84 ? -5.427 2.377 13.590 1.00 94.81 84 SER A O 1
ATOM 678 N N . GLY A 1 85 ? -6.209 3.215 11.661 1.00 92.31 85 GLY A N 1
ATOM 679 C CA . GLY A 1 85 ? -6.187 4.608 12.089 1.00 92.31 85 GLY A CA 1
ATOM 680 C C . GLY A 1 85 ? -6.227 5.596 10.929 1.00 92.31 85 GLY A C 1
ATOM 681 O O . GLY A 1 85 ? -6.468 5.222 9.778 1.00 92.31 85 GLY A O 1
ATOM 682 N N . ILE A 1 86 ? -5.967 6.858 11.264 1.00 92.44 86 ILE A N 1
ATOM 683 C CA . ILE A 1 86 ? -5.892 7.991 10.342 1.00 92.44 86 ILE A CA 1
ATOM 684 C C . ILE A 1 86 ? -4.533 8.671 10.542 1.00 92.44 86 ILE A C 1
ATOM 686 O O . ILE A 1 86 ? -4.127 8.903 11.679 1.00 92.44 86 ILE A O 1
ATOM 690 N N . LEU A 1 87 ? -3.836 8.986 9.452 1.00 91.44 87 LEU A N 1
ATOM 691 C CA . LEU A 1 87 ? -2.613 9.788 9.447 1.00 91.44 87 LEU A CA 1
ATOM 692 C C . LEU A 1 87 ? -2.861 11.138 8.778 1.00 91.44 87 LEU A C 1
ATOM 694 O O . LEU A 1 87 ? -3.727 11.274 7.916 1.00 91.44 87 LEU A O 1
ATOM 698 N N . CYS A 1 88 ? -2.053 12.124 9.140 1.00 91.62 88 CYS A N 1
ATOM 699 C CA . CYS A 1 88 ? -2.037 13.446 8.530 1.00 91.62 88 CYS A CA 1
ATOM 700 C C . CYS A 1 88 ? -0.609 13.989 8.484 1.00 91.62 88 CYS A C 1
ATOM 702 O O . CYS A 1 88 ? 0.312 13.428 9.083 1.00 91.62 88 CYS A O 1
ATOM 704 N N . GLN A 1 89 ? -0.428 15.100 7.776 1.00 88.75 89 GLN A N 1
ATOM 705 C CA . GLN A 1 89 ? 0.847 15.798 7.706 1.00 88.75 89 GLN A CA 1
ATOM 706 C C . GLN A 1 89 ? 0.744 17.153 8.411 1.00 88.75 89 GLN A C 1
ATOM 708 O O . GLN A 1 89 ? 0.219 18.100 7.835 1.00 88.75 89 GLN A O 1
ATOM 713 N N . GLY A 1 90 ? 1.282 17.239 9.630 1.00 89.19 90 GLY A N 1
ATOM 714 C CA . GLY A 1 90 ? 1.379 18.484 10.400 1.00 89.19 90 GLY A CA 1
ATOM 715 C C . GLY A 1 90 ? 0.714 18.413 11.777 1.00 89.19 90 GLY A C 1
ATOM 716 O O . GLY A 1 90 ? -0.204 17.622 11.997 1.00 89.19 90 GLY A O 1
ATOM 717 N N . ALA A 1 91 ? 1.208 19.241 12.702 1.00 88.62 91 ALA A N 1
ATOM 718 C CA . ALA A 1 91 ? 0.751 19.272 14.092 1.00 88.62 91 ALA A CA 1
ATOM 719 C C . ALA A 1 91 ? -0.682 19.815 14.225 1.00 88.62 91 ALA A C 1
ATOM 721 O O . ALA A 1 91 ? -1.483 19.251 14.968 1.00 88.62 91 ALA A O 1
ATOM 722 N N . ASP A 1 92 ? -1.034 20.854 13.461 1.00 89.81 92 ASP A N 1
ATOM 723 C CA . ASP A 1 92 ? -2.380 21.441 13.485 1.00 89.81 92 ASP A CA 1
ATOM 724 C C . ASP A 1 92 ? -3.438 20.430 13.015 1.00 89.81 92 ASP A C 1
ATOM 726 O O . ASP A 1 92 ? -4.510 20.298 13.609 1.00 89.81 92 ASP A O 1
ATOM 730 N N . GLN A 1 93 ? -3.127 19.675 11.957 1.00 90.50 93 GLN A N 1
ATOM 731 C CA . GLN A 1 93 ? -3.981 18.615 11.424 1.00 90.50 93 GLN A CA 1
ATOM 732 C C . GLN A 1 93 ? -4.124 17.470 12.428 1.00 90.50 93 GLN A C 1
ATOM 734 O O . GLN A 1 93 ? -5.231 16.972 12.633 1.00 90.50 93 GLN A O 1
ATOM 739 N N . GLU A 1 94 ? -3.030 17.081 13.087 1.00 89.88 94 GLU A N 1
ATOM 740 C CA . GLU A 1 94 ? -3.058 16.049 14.123 1.00 89.88 94 GLU A CA 1
ATOM 741 C C . GLU A 1 94 ? -3.946 16.475 15.295 1.00 89.88 94 GLU A C 1
ATOM 743 O O . GLU A 1 94 ? -4.794 15.702 15.744 1.00 89.88 94 GLU A O 1
ATOM 748 N N . GLN A 1 95 ? -3.808 17.718 15.761 1.00 89.12 95 GLN A N 1
ATOM 749 C CA . GLN A 1 95 ? -4.617 18.241 16.855 1.00 89.12 95 GLN A CA 1
ATOM 750 C C . GLN A 1 95 ? -6.109 18.250 16.501 1.00 89.12 95 GLN A C 1
ATOM 752 O O . GLN A 1 95 ? -6.927 17.851 17.330 1.00 89.12 95 GLN A O 1
ATOM 757 N N . ARG A 1 96 ? -6.466 18.628 15.266 1.00 88.50 96 ARG A N 1
ATOM 758 C CA . ARG A 1 96 ? -7.850 18.553 14.765 1.00 88.50 96 ARG A CA 1
ATOM 759 C C . ARG A 1 96 ? -8.380 17.121 14.704 1.00 88.50 96 ARG A C 1
ATOM 761 O O . ARG A 1 96 ? -9.516 16.885 15.100 1.00 88.50 96 ARG A O 1
ATOM 768 N N . LEU A 1 97 ? -7.581 16.161 14.233 1.00 88.31 97 LEU A N 1
ATOM 769 C CA . LEU A 1 97 ? -7.989 14.750 14.202 1.00 88.31 97 LEU A CA 1
ATOM 770 C C . LEU A 1 97 ? -8.193 14.180 15.610 1.00 88.31 97 LEU A C 1
ATOM 772 O O . LEU A 1 97 ? -9.085 13.364 15.812 1.00 88.31 97 LEU A O 1
ATOM 776 N N . ARG A 1 98 ? -7.393 14.612 16.591 1.00 88.50 98 ARG A N 1
ATOM 777 C CA . ARG A 1 98 ? -7.523 14.173 17.989 1.00 88.50 98 ARG A CA 1
ATOM 778 C C . ARG A 1 98 ? -8.706 14.807 18.713 1.00 88.50 98 ARG A C 1
ATOM 780 O O . ARG A 1 98 ? -9.283 14.162 19.582 1.00 88.50 98 ARG A O 1
ATOM 787 N N . SER A 1 99 ? -9.048 16.054 18.392 1.00 87.69 99 SER A N 1
ATOM 788 C CA . SER A 1 99 ? -10.212 16.732 18.974 1.00 87.69 99 SER A CA 1
ATOM 789 C C . SER A 1 99 ? -11.532 16.324 18.318 1.00 87.69 99 SER A C 1
ATOM 791 O O . SER A 1 99 ? -12.597 16.593 18.876 1.00 87.69 99 SER A O 1
ATOM 793 N N . PHE A 1 100 ? -11.477 15.650 17.165 1.00 80.81 100 PHE A N 1
ATOM 794 C CA . PHE A 1 100 ? -12.645 15.081 16.511 1.00 80.81 100 PHE A CA 1
ATOM 795 C C . PHE A 1 100 ? -13.249 13.961 17.370 1.00 80.81 100 PHE A C 1
ATOM 797 O O . PHE A 1 100 ? -12.785 12.823 17.370 1.00 80.81 100 PHE A O 1
ATOM 804 N N . SER A 1 101 ? -14.309 14.290 18.106 1.00 66.94 101 SER A N 1
ATOM 805 C CA . SER A 1 101 ? -15.201 13.297 18.703 1.00 66.94 101 SER A CA 1
ATOM 806 C C . SER A 1 101 ? -16.315 13.004 17.702 1.00 66.94 101 SER A C 1
ATOM 808 O O . SER A 1 101 ? -17.048 13.933 17.353 1.00 66.94 101 SER A O 1
ATOM 810 N N . PRO A 1 102 ? -16.467 11.760 17.216 1.00 60.59 102 PRO A N 1
ATOM 811 C CA . PRO A 1 102 ? -17.648 11.414 16.447 1.00 60.59 102 PRO A CA 1
ATOM 812 C C . PRO A 1 102 ? -18.856 11.597 17.371 1.00 60.59 102 PRO A C 1
ATOM 814 O O . PRO A 1 102 ? -18.929 10.973 18.429 1.00 60.59 102 PRO A O 1
ATOM 817 N N . GLY A 1 103 ? -19.758 12.515 17.015 1.00 54.00 103 GLY A N 1
ATOM 818 C CA . GLY A 1 103 ? -21.067 12.593 17.657 1.00 54.00 103 GLY A CA 1
ATOM 819 C C . GLY A 1 103 ? -21.731 11.219 17.565 1.00 54.00 103 GLY A C 1
ATOM 820 O O . GLY A 1 103 ? -21.685 10.604 16.498 1.00 54.00 103 GLY A O 1
ATOM 821 N N . GLY A 1 104 ? -22.225 10.730 18.705 1.00 40.88 104 GLY A N 1
ATOM 822 C CA . GLY A 1 104 ? -22.908 9.438 18.818 1.00 40.88 104 GLY A CA 1
ATOM 823 C C . GLY A 1 104 ? -24.171 9.346 17.976 1.00 40.88 104 GLY A C 1
ATOM 824 O O . GLY A 1 104 ? -24.772 10.407 17.690 1.00 40.88 104 GLY A O 1
#